Protein AF-A0A7S0B8S4-F1 (afdb_monomer_lite)

Radius of gyration: 12.9 Å; chains: 1; bounding box: 36×26×27 Å

Secondary structure (DSSP, 8-state):
-HHHHHHHHHHHHSTTGGGSHHHHHHHHHHHHHHHTTGGGS-HHHHHHHHHHHTT-GGGHHHHHHHHHHHHTTGGGS-HHHHHHHHHHHGGG-TTSTTHHHHHTT-

Structure (mmCIF, N/CA/C/O backbone):
data_AF-A0A7S0B8S4-F1
#
_entry.id   AF-A0A7S0B8S4-F1
#
loop_
_atom_site.group_PDB
_atom_site.id
_atom_site.type_symbol
_atom_site.label_atom_id
_atom_site.label_alt_id
_atom_site.label_comp_id
_atom_site.label_asym_id
_atom_site.label_entity_id
_atom_site.label_seq_id
_atom_site.pdbx_PDB_ins_code
_atom_site.Cartn_x
_atom_site.Cartn_y
_atom_site.Cartn_z
_atom_site.occupancy
_atom_site.B_iso_or_equiv
_atom_site.auth_seq_id
_atom_site.auth_comp_id
_atom_site.auth_asym_id
_atom_site.auth_atom_id
_atom_site.pdbx_PDB_model_num
ATOM 1 N N . PRO A 1 1 ? 8.807 1.846 10.820 1.00 64.31 1 PRO A N 1
ATOM 2 C CA . PRO A 1 1 ? 8.413 1.213 9.529 1.00 64.31 1 PRO A CA 1
ATOM 3 C C . PRO A 1 1 ? 7.483 2.125 8.722 1.00 64.31 1 PRO A C 1
ATOM 5 O O . PRO A 1 1 ? 7.767 2.390 7.561 1.00 64.31 1 PRO A O 1
ATOM 8 N N . ALA A 1 2 ? 6.438 2.661 9.365 1.00 65.81 2 ALA A N 1
ATOM 9 C CA . ALA A 1 2 ? 5.461 3.557 8.747 1.00 65.81 2 ALA A CA 1
ATOM 10 C C . ALA A 1 2 ? 6.065 4.816 8.110 1.00 65.81 2 ALA A C 1
ATOM 12 O O . ALA A 1 2 ? 5.736 5.147 6.978 1.00 65.81 2 ALA A O 1
ATOM 13 N N . GLU A 1 3 ? 6.997 5.487 8.784 1.00 70.88 3 GLU A N 1
ATOM 14 C CA . GLU A 1 3 ? 7.618 6.714 8.267 1.00 70.88 3 GLU A CA 1
ATOM 15 C C . GLU A 1 3 ? 8.449 6.474 6.997 1.00 70.88 3 GLU A C 1
ATOM 17 O O . GLU A 1 3 ? 8.381 7.240 6.040 1.00 70.88 3 GLU A O 1
ATOM 22 N N . VAL A 1 4 ? 9.150 5.340 6.930 1.00 70.69 4 VAL A N 1
ATOM 23 C CA . VAL A 1 4 ? 9.927 4.955 5.744 1.00 70.69 4 VAL A CA 1
ATOM 24 C C . VAL A 1 4 ? 9.012 4.500 4.602 1.00 70.69 4 VAL A C 1
ATOM 26 O O . VAL A 1 4 ? 9.278 4.816 3.446 1.00 70.69 4 VAL A O 1
ATOM 29 N N . ALA A 1 5 ? 7.897 3.831 4.904 1.00 70.12 5 ALA A N 1
ATOM 30 C CA . ALA A 1 5 ? 6.892 3.492 3.899 1.00 70.12 5 ALA A CA 1
ATOM 31 C C . ALA A 1 5 ? 6.178 4.745 3.353 1.00 70.12 5 ALA A C 1
ATOM 33 O O . ALA A 1 5 ? 5.916 4.828 2.157 1.00 70.12 5 ALA A O 1
ATOM 34 N N . ARG A 1 6 ? 5.953 5.765 4.196 1.00 71.50 6 ARG A N 1
ATOM 35 C CA . ARG A 1 6 ? 5.456 7.090 3.785 1.00 71.50 6 ARG A CA 1
ATOM 36 C C . ARG A 1 6 ? 6.457 7.847 2.916 1.00 71.50 6 ARG A C 1
ATOM 38 O O . ARG A 1 6 ? 6.062 8.461 1.931 1.00 71.50 6 ARG A O 1
ATOM 45 N N . LEU A 1 7 ? 7.748 7.781 3.235 1.00 76.62 7 LEU A N 1
ATOM 46 C CA . LEU A 1 7 ? 8.794 8.309 2.357 1.00 76.62 7 LEU A CA 1
ATOM 47 C C . LEU A 1 7 ? 8.787 7.591 1.006 1.00 76.62 7 LEU A C 1
ATOM 49 O O . LEU A 1 7 ? 8.827 8.247 -0.030 1.00 76.62 7 LEU A O 1
ATOM 53 N N . LEU A 1 8 ? 8.653 6.263 0.998 1.00 75.94 8 LEU A N 1
ATOM 54 C CA . LEU A 1 8 ? 8.559 5.495 -0.241 1.00 75.94 8 LEU A CA 1
ATOM 55 C C . LEU A 1 8 ? 7.344 5.892 -1.082 1.00 75.94 8 LEU A C 1
ATOM 57 O O . LEU A 1 8 ? 7.450 6.069 -2.289 1.00 75.94 8 LEU A O 1
ATOM 61 N N . ALA A 1 9 ? 6.207 6.069 -0.421 1.00 73.12 9 ALA A N 1
ATOM 62 C CA . ALA A 1 9 ? 4.967 6.571 -0.990 1.00 73.12 9 ALA A CA 1
ATOM 63 C C . ALA A 1 9 ? 5.127 7.963 -1.618 1.00 73.12 9 ALA A C 1
ATOM 65 O O . ALA A 1 9 ? 4.661 8.206 -2.729 1.00 73.12 9 ALA A O 1
ATOM 66 N N . LEU A 1 10 ? 5.813 8.881 -0.934 1.00 78.00 10 LEU A N 1
ATOM 67 C CA . LEU A 1 10 ? 6.108 10.212 -1.467 1.00 78.00 10 LEU A CA 1
ATOM 68 C C . LEU A 1 10 ? 7.017 10.129 -2.696 1.00 78.00 10 LEU A C 1
ATOM 70 O O . LEU A 1 10 ? 6.762 10.797 -3.696 1.00 78.00 10 LEU A O 1
ATOM 74 N N . VAL A 1 11 ? 8.028 9.258 -2.660 1.00 8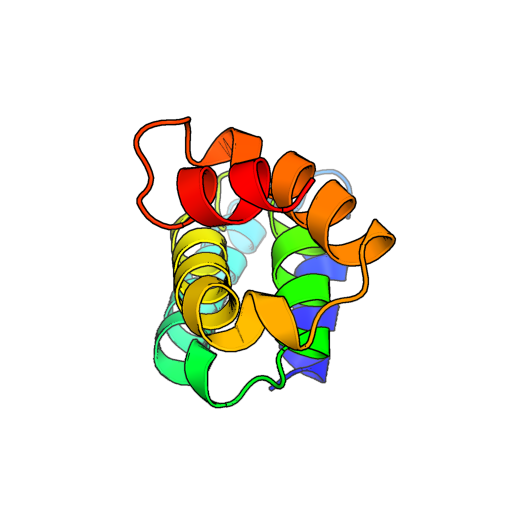0.75 11 VAL A N 1
ATOM 75 C CA . VAL A 1 11 ? 8.898 9.009 -3.814 1.00 80.75 11 VAL A CA 1
ATOM 76 C C . VAL A 1 11 ? 8.103 8.384 -4.967 1.00 80.75 11 VAL A C 1
ATOM 78 O O . VAL A 1 11 ? 8.288 8.799 -6.107 1.00 80.75 11 VAL A O 1
ATOM 81 N N . ALA A 1 12 ? 7.169 7.465 -4.701 1.00 73.75 12 ALA A N 1
ATOM 82 C CA . ALA A 1 12 ? 6.302 6.849 -5.715 1.00 73.75 12 ALA A CA 1
ATOM 83 C C . ALA A 1 12 ? 5.410 7.867 -6.434 1.00 73.75 12 ALA A C 1
ATOM 85 O O . ALA A 1 12 ? 5.176 7.731 -7.632 1.00 73.75 12 ALA A O 1
ATOM 86 N N . LYS A 1 13 ? 4.974 8.912 -5.725 1.00 75.44 13 LYS A N 1
ATOM 87 C CA . LYS A 1 13 ? 4.170 10.010 -6.280 1.00 75.44 13 LYS A CA 1
ATOM 88 C C . LYS A 1 13 ? 4.997 11.044 -7.048 1.00 75.44 13 LYS A C 1
ATOM 90 O O . LYS A 1 13 ? 4.423 11.886 -7.735 1.00 75.44 13 LYS A O 1
ATOM 95 N N . SER A 1 14 ? 6.326 11.011 -6.944 1.00 80.31 14 SER A N 1
ATOM 96 C CA . SER A 1 14 ? 7.172 11.976 -7.644 1.00 80.31 14 SER A CA 1
ATOM 97 C C . SER A 1 14 ? 7.290 11.654 -9.148 1.00 80.31 14 SER A C 1
ATOM 99 O O . SER A 1 14 ? 7.453 10.486 -9.525 1.00 80.31 14 SER A O 1
ATOM 101 N N . PRO A 1 15 ? 7.222 12.664 -10.039 1.00 74.81 15 PRO A N 1
ATOM 102 C CA . PRO A 1 15 ? 7.294 12.441 -11.479 1.00 74.81 15 PRO A CA 1
ATOM 103 C C . PRO A 1 15 ? 8.597 11.747 -11.890 1.00 74.81 15 PRO A C 1
ATOM 105 O O . PRO A 1 15 ? 9.692 12.244 -11.646 1.00 74.81 15 PRO A O 1
ATOM 108 N N . GLY A 1 16 ? 8.481 10.593 -12.549 1.00 72.50 16 GLY A N 1
ATOM 109 C CA . GLY A 1 16 ? 9.625 9.882 -13.127 1.00 72.50 16 GLY A CA 1
ATOM 110 C C . GLY A 1 16 ? 10.424 9.003 -12.159 1.00 72.50 16 GLY A C 1
ATOM 111 O O . GLY A 1 16 ? 11.306 8.278 -12.627 1.00 72.50 16 GLY A O 1
ATOM 112 N N . ALA A 1 17 ? 10.098 8.969 -10.861 1.00 74.69 17 ALA A N 1
ATOM 113 C CA . ALA A 1 17 ? 10.791 8.098 -9.908 1.00 74.69 17 ALA A CA 1
ATOM 114 C C . ALA A 1 17 ? 10.725 6.627 -10.324 1.00 74.69 17 ALA A C 1
ATOM 116 O O . ALA A 1 17 ? 11.765 5.993 -10.484 1.00 74.69 17 ALA A O 1
ATOM 117 N N . SER A 1 18 ? 9.532 6.108 -10.618 1.00 69.88 18 SER A N 1
ATOM 118 C CA . SER A 1 18 ? 9.328 4.720 -11.063 1.00 69.88 18 SER A CA 1
ATOM 119 C C . SER A 1 18 ? 9.926 4.408 -12.443 1.00 69.88 18 SER A C 1
ATOM 121 O O . SER A 1 18 ? 10.144 3.244 -12.782 1.00 69.88 18 SER A O 1
ATOM 123 N N . LYS A 1 19 ? 10.233 5.434 -13.248 1.00 76.62 19 LYS A N 1
ATOM 124 C CA . LYS A 1 19 ? 10.807 5.280 -14.595 1.00 76.62 19 LYS A CA 1
ATOM 125 C C . LYS A 1 19 ? 12.335 5.270 -14.582 1.00 76.62 19 LYS A C 1
ATOM 127 O O . LYS A 1 19 ? 12.946 4.650 -15.450 1.00 76.62 19 LYS A O 1
ATOM 132 N N . SER A 1 20 ? 12.949 5.917 -13.595 1.00 82.38 20 SER A N 1
ATOM 133 C CA . SER A 1 20 ? 14.402 5.933 -13.427 1.00 82.38 20 SER A CA 1
ATOM 134 C C . SER A 1 20 ? 14.935 4.574 -12.951 1.00 82.38 20 SER A C 1
ATOM 136 O O . SER A 1 20 ? 14.287 3.876 -12.169 1.00 82.38 20 SER A O 1
ATOM 138 N N . LYS A 1 21 ? 16.152 4.202 -13.373 1.00 84.12 21 LYS A N 1
ATOM 139 C CA . LYS A 1 21 ? 16.828 2.981 -12.892 1.00 84.12 21 LYS A CA 1
ATOM 140 C C . LYS A 1 21 ? 16.944 2.968 -11.360 1.00 84.12 21 LYS A C 1
ATOM 142 O O . LYS A 1 21 ? 16.612 1.969 -10.730 1.00 84.12 21 LYS A O 1
ATOM 147 N N . GLY A 1 22 ? 17.351 4.097 -10.775 1.00 83.44 22 GLY A N 1
ATOM 148 C CA . GLY A 1 22 ? 17.518 4.235 -9.327 1.00 83.44 22 GLY A CA 1
ATOM 149 C C . GLY A 1 22 ? 16.208 4.095 -8.552 1.00 83.44 22 GLY A C 1
ATOM 150 O O . GLY A 1 22 ? 16.176 3.420 -7.529 1.00 83.44 22 GLY A O 1
ATOM 151 N N . GLY A 1 23 ? 15.108 4.663 -9.051 1.00 82.31 23 GLY A N 1
ATOM 152 C CA . GLY A 1 23 ? 13.809 4.502 -8.403 1.00 82.31 23 GLY A CA 1
ATOM 153 C C . GLY A 1 23 ? 13.266 3.078 -8.511 1.00 82.31 23 GLY A C 1
ATOM 154 O O . GLY A 1 23 ? 12.761 2.567 -7.519 1.00 82.31 23 GLY A O 1
ATOM 155 N N . LYS A 1 24 ? 13.452 2.381 -9.642 1.00 81.81 24 LYS A N 1
ATOM 156 C CA . LYS A 1 24 ? 13.114 0.947 -9.750 1.00 81.81 24 LYS A CA 1
ATOM 157 C C . LYS A 1 24 ? 13.875 0.096 -8.730 1.00 81.81 24 LYS A C 1
ATOM 159 O O . LYS A 1 24 ? 13.265 -0.718 -8.044 1.00 81.81 24 LYS A O 1
ATOM 164 N N . GLU A 1 25 ? 15.184 0.309 -8.590 1.00 85.88 25 GLU A N 1
ATOM 165 C CA . GLU A 1 25 ? 16.001 -0.392 -7.588 1.00 85.88 25 GLU A CA 1
ATOM 166 C C . GLU A 1 25 ? 15.574 -0.056 -6.151 1.00 85.88 25 GLU A C 1
ATOM 168 O O . GLU A 1 25 ? 15.516 -0.946 -5.299 1.00 85.88 25 GLU A O 1
ATOM 173 N N . LEU A 1 26 ? 15.235 1.209 -5.879 1.00 84.88 26 LEU A N 1
ATOM 174 C CA . LEU A 1 26 ? 14.723 1.645 -4.581 1.00 84.88 26 LEU A CA 1
ATOM 175 C C . LEU A 1 26 ? 13.389 0.967 -4.247 1.00 84.88 26 LEU A C 1
ATOM 177 O O . LEU A 1 26 ? 13.265 0.398 -3.163 1.00 84.88 26 LEU A O 1
ATOM 181 N N . PHE A 1 27 ? 12.415 0.994 -5.163 1.00 84.06 27 PHE A N 1
ATOM 182 C CA . PHE A 1 27 ? 11.113 0.354 -4.957 1.00 84.06 27 PHE A CA 1
ATOM 183 C C . PHE A 1 27 ? 11.248 -1.155 -4.792 1.00 84.06 27 PHE A C 1
ATOM 185 O O . PHE A 1 27 ? 10.603 -1.707 -3.908 1.00 84.06 27 PHE A O 1
ATOM 192 N N . ALA A 1 28 ? 12.129 -1.812 -5.550 1.00 83.62 28 ALA A N 1
ATOM 193 C CA . ALA A 1 28 ? 12.386 -3.240 -5.397 1.00 83.62 28 ALA A CA 1
ATOM 194 C C . ALA A 1 28 ? 12.935 -3.576 -3.998 1.00 83.62 28 ALA A C 1
ATOM 196 O O . ALA A 1 28 ? 12.372 -4.415 -3.292 1.00 83.62 28 ALA A O 1
ATOM 197 N N . LYS A 1 29 ? 13.991 -2.879 -3.553 1.00 85.75 29 LYS A N 1
ATOM 198 C CA . LYS A 1 29 ? 14.592 -3.107 -2.226 1.00 85.75 29 LYS A CA 1
ATOM 199 C C . LYS A 1 29 ? 13.627 -2.787 -1.092 1.00 85.75 29 LYS A C 1
ATOM 201 O O . LYS A 1 29 ? 13.548 -3.524 -0.111 1.00 85.75 29 LYS A O 1
ATOM 206 N N . ALA A 1 30 ? 12.890 -1.692 -1.218 1.00 82.44 30 ALA A N 1
ATOM 207 C CA . ALA A 1 30 ? 11.919 -1.303 -0.216 1.00 82.44 30 ALA A CA 1
ATOM 208 C C . ALA A 1 30 ? 10.742 -2.274 -0.156 1.00 82.44 30 ALA A C 1
ATOM 210 O O . ALA A 1 30 ? 10.366 -2.693 0.932 1.00 82.44 30 ALA A O 1
ATOM 211 N N . THR A 1 31 ? 10.210 -2.692 -1.303 1.00 82.69 31 THR A N 1
ATOM 212 C CA . THR A 1 31 ? 9.162 -3.713 -1.377 1.00 82.69 31 THR A CA 1
ATOM 213 C C . THR A 1 31 ? 9.607 -4.990 -0.673 1.00 82.69 31 THR A C 1
ATOM 215 O O . THR A 1 31 ? 8.880 -5.497 0.176 1.00 82.69 31 THR A O 1
ATOM 218 N N . GLN A 1 32 ? 10.836 -5.451 -0.916 1.00 83.12 32 GLN A N 1
ATOM 219 C CA . GLN A 1 32 ? 11.389 -6.623 -0.236 1.00 83.12 32 GLN A CA 1
ATOM 220 C C . GLN A 1 32 ? 11.475 -6.435 1.290 1.00 83.12 32 GLN A C 1
ATOM 222 O O . GLN A 1 32 ? 11.098 -7.330 2.047 1.00 83.12 32 GLN A O 1
ATOM 227 N N . ALA A 1 33 ? 11.928 -5.266 1.753 1.00 84.12 33 ALA A N 1
ATOM 228 C CA . ALA A 1 33 ? 12.063 -4.967 3.178 1.00 84.12 33 ALA A CA 1
ATOM 229 C C . ALA A 1 33 ? 10.712 -4.797 3.898 1.00 84.12 33 ALA A C 1
ATOM 231 O O . ALA A 1 33 ? 10.579 -5.178 5.063 1.00 84.12 33 ALA A O 1
ATOM 232 N N . PHE A 1 34 ? 9.712 -4.214 3.231 1.00 83.44 34 PHE A N 1
ATOM 233 C CA . PHE A 1 34 ? 8.412 -3.909 3.831 1.00 83.44 34 PHE A CA 1
ATOM 234 C C . PHE A 1 34 ? 7.405 -5.046 3.704 1.00 83.44 34 PHE A C 1
ATOM 236 O O . PHE A 1 34 ? 6.639 -5.246 4.643 1.00 83.44 34 PHE A O 1
ATOM 243 N N . ALA A 1 35 ? 7.434 -5.833 2.625 1.00 79.44 35 ALA A N 1
ATOM 244 C CA . ALA A 1 35 ? 6.526 -6.968 2.457 1.00 79.44 35 ALA A CA 1
ATOM 245 C C . ALA A 1 35 ? 6.693 -7.996 3.59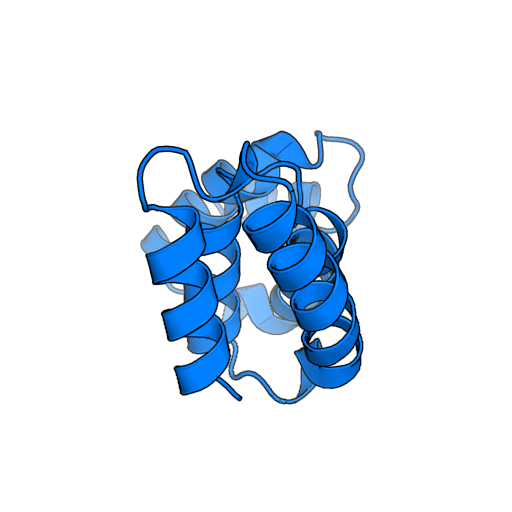0 1.00 79.44 35 ALA A C 1
ATOM 247 O O . ALA A 1 35 ? 5.713 -8.425 4.195 1.00 79.44 35 ALA A O 1
ATOM 248 N N . GLN A 1 36 ? 7.936 -8.301 3.984 1.00 83.12 36 GLN A N 1
ATOM 249 C CA . GLN A 1 36 ? 8.227 -9.197 5.117 1.00 83.12 36 GLN A CA 1
ATOM 250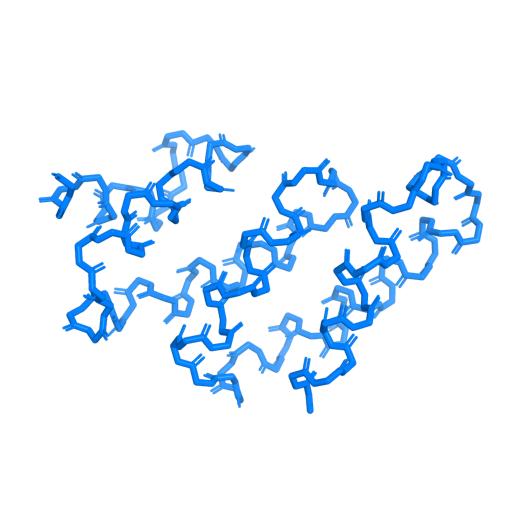 C C . GLN A 1 36 ? 7.764 -8.640 6.472 1.00 83.12 36 GLN A C 1
ATOM 252 O O . GLN A 1 36 ? 7.596 -9.380 7.442 1.00 83.12 36 GLN A O 1
ATOM 257 N N . ARG A 1 37 ? 7.560 -7.325 6.541 1.00 85.00 37 ARG A N 1
ATOM 258 C CA . ARG A 1 37 ? 7.197 -6.584 7.749 1.00 85.00 37 ARG A CA 1
ATOM 259 C C . ARG A 1 37 ? 5.769 -6.061 7.707 1.00 85.00 37 ARG A C 1
ATOM 261 O O . ARG A 1 37 ? 5.404 -5.262 8.558 1.00 85.00 37 ARG A O 1
ATOM 268 N N . ALA A 1 38 ? 4.946 -6.528 6.768 1.00 82.75 38 ALA A N 1
ATOM 269 C CA . ALA A 1 38 ? 3.561 -6.091 6.609 1.00 82.75 38 ALA A CA 1
ATOM 270 C C . ALA A 1 38 ? 2.737 -6.211 7.901 1.00 82.75 38 ALA A C 1
ATOM 272 O O . ALA A 1 38 ? 1.906 -5.360 8.203 1.00 82.75 38 ALA A O 1
ATOM 273 N N . ARG A 1 39 ? 3.021 -7.233 8.716 1.00 85.38 39 ARG A N 1
ATOM 274 C CA . ARG A 1 39 ? 2.391 -7.437 10.028 1.00 85.38 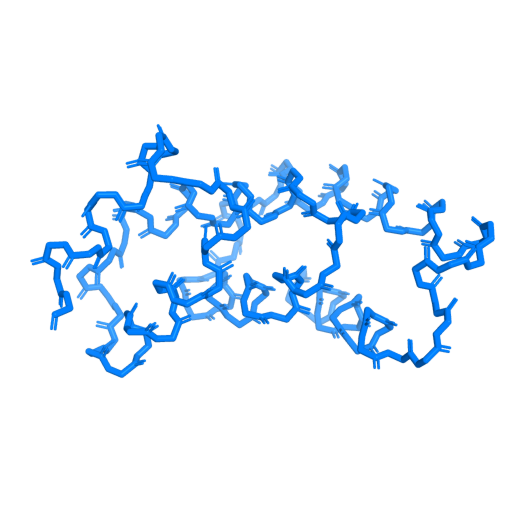39 ARG A CA 1
ATOM 275 C C . ARG A 1 39 ? 2.731 -6.370 11.073 1.00 85.38 39 ARG A C 1
ATOM 277 O O . ARG A 1 39 ? 1.952 -6.195 12.000 1.00 85.38 39 ARG A O 1
ATOM 284 N N . ASP A 1 40 ? 3.860 -5.678 10.921 1.00 88.88 40 ASP A N 1
ATOM 285 C CA . ASP A 1 40 ? 4.321 -4.642 11.853 1.00 88.88 40 ASP A CA 1
ATOM 286 C C . ASP A 1 40 ? 3.546 -3.325 11.667 1.00 88.88 40 ASP A C 1
ATOM 288 O O . ASP A 1 40 ? 3.681 -2.415 12.482 1.00 88.88 40 ASP A O 1
ATOM 292 N N . PHE A 1 41 ? 2.775 -3.196 10.582 1.00 86.12 41 PHE A N 1
ATOM 293 C CA . PHE A 1 41 ? 1.941 -2.029 10.322 1.00 86.12 41 PHE A CA 1
ATOM 294 C C . PHE A 1 41 ? 0.591 -2.181 11.025 1.00 86.12 41 PHE A C 1
ATOM 296 O O . PHE A 1 41 ? -0.058 -3.235 10.962 1.00 86.12 41 PHE A O 1
ATOM 303 N N . SER A 1 42 ? 0.139 -1.101 11.665 1.00 88.88 42 SER A N 1
ATOM 304 C CA . SER A 1 42 ? -1.263 -0.996 12.070 1.00 88.88 42 SER A CA 1
ATOM 305 C C . SER A 1 42 ? -2.172 -1.007 10.830 1.00 88.88 42 SER A C 1
ATOM 307 O O . SER A 1 42 ? -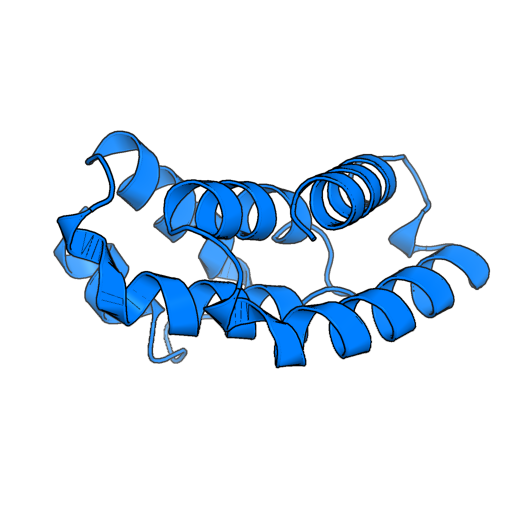1.723 -0.630 9.744 1.00 88.88 42 SER A O 1
ATOM 309 N N . PRO A 1 43 ? -3.456 -1.391 10.948 1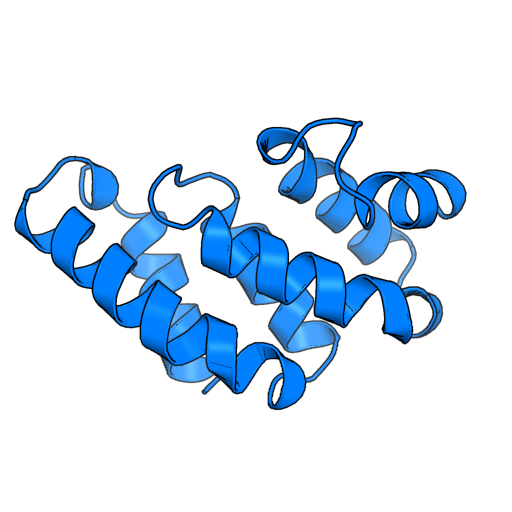.00 89.19 43 PRO A N 1
ATOM 310 C CA . PRO A 1 43 ? -4.372 -1.396 9.804 1.00 89.19 43 PRO A CA 1
ATOM 311 C C . PRO A 1 43 ? -4.466 -0.035 9.108 1.00 89.19 43 PRO A C 1
ATOM 313 O O . PRO A 1 43 ? -4.448 0.044 7.885 1.00 89.19 43 PRO A O 1
ATOM 316 N N . LYS A 1 44 ? -4.460 1.060 9.876 1.00 87.19 44 LYS A N 1
ATOM 317 C CA . LYS A 1 44 ? -4.451 2.413 9.309 1.00 87.19 44 LYS A CA 1
ATOM 318 C C . LYS A 1 44 ? -3.187 2.687 8.489 1.00 87.19 44 LYS A C 1
ATOM 320 O O . LYS A 1 44 ? -3.281 3.196 7.379 1.00 87.19 44 LYS A O 1
ATOM 325 N N . GLU A 1 45 ? -2.012 2.339 9.011 1.00 87.38 45 GLU A N 1
ATOM 326 C CA . GLU A 1 45 ? -0.751 2.545 8.291 1.00 87.38 45 GLU A CA 1
ATOM 327 C C . GLU A 1 45 ? -0.641 1.640 7.060 1.00 87.38 45 GLU A C 1
ATOM 329 O O . GLU A 1 45 ? -0.165 2.092 6.024 1.00 87.38 45 GLU A O 1
ATOM 334 N N . ALA A 1 46 ? -1.101 0.389 7.148 1.00 89.19 46 ALA A N 1
ATOM 335 C CA . ALA A 1 46 ? -1.142 -0.522 6.008 1.00 89.19 46 ALA A CA 1
ATOM 336 C C . ALA A 1 46 ? -2.051 0.019 4.894 1.00 89.19 46 ALA A C 1
ATOM 338 O O . ALA A 1 46 ? -1.671 -0.022 3.724 1.00 89.19 46 ALA A O 1
ATOM 339 N N . ASN A 1 47 ? -3.204 0.593 5.256 1.00 89.94 47 ASN A N 1
ATOM 340 C CA . ASN A 1 47 ? -4.103 1.246 4.311 1.00 89.94 47 ASN A CA 1
ATOM 341 C C . ASN A 1 47 ? -3.438 2.461 3.646 1.00 89.94 47 ASN A C 1
ATOM 343 O O . ASN A 1 47 ? -3.388 2.540 2.423 1.00 89.94 47 ASN A O 1
ATOM 347 N N . ASP A 1 48 ? -2.840 3.368 4.427 1.00 87.62 48 ASP A N 1
ATOM 348 C CA . ASP A 1 48 ? -2.133 4.546 3.895 1.00 87.62 48 ASP A CA 1
ATOM 349 C C . ASP A 1 48 ? -1.009 4.160 2.911 1.00 87.62 48 ASP A C 1
ATOM 351 O O . ASP A 1 48 ? -0.787 4.837 1.898 1.00 87.62 48 ASP A O 1
ATOM 355 N N . VAL A 1 49 ? -0.287 3.072 3.206 1.00 87.12 49 VAL A N 1
ATOM 356 C CA . VAL A 1 49 ? 0.770 2.540 2.339 1.00 87.12 49 VAL A CA 1
ATOM 357 C C . VAL A 1 49 ? 0.176 1.956 1.063 1.00 87.12 49 VAL A C 1
ATOM 359 O O . VAL A 1 49 ? 0.626 2.351 -0.010 1.00 87.12 49 VAL A O 1
ATOM 362 N N . ALA A 1 50 ? -0.846 1.096 1.154 1.00 89.88 50 ALA A N 1
ATOM 363 C CA . ALA A 1 50 ? -1.528 0.513 -0.006 1.00 89.88 50 ALA A CA 1
ATOM 364 C C . ALA A 1 50 ? -2.022 1.599 -0.977 1.00 89.88 50 ALA A C 1
ATOM 366 O O . ALA A 1 50 ? -1.667 1.584 -2.155 1.00 89.88 50 ALA A O 1
ATOM 367 N N . LEU A 1 51 ? -2.726 2.610 -0.456 1.00 88.00 51 LEU A N 1
ATOM 368 C CA . LEU A 1 51 ? -3.215 3.762 -1.226 1.00 88.00 51 LEU A CA 1
ATOM 369 C C . LEU A 1 51 ? -2.098 4.539 -1.924 1.00 88.00 51 LEU A C 1
ATOM 371 O O . LEU A 1 51 ? -2.298 5.144 -2.973 1.00 88.00 51 LEU A O 1
ATOM 375 N N . SER A 1 52 ? -0.920 4.594 -1.312 1.00 84.94 52 SER A N 1
ATOM 376 C CA . SER A 1 52 ? 0.171 5.402 -1.840 1.00 84.94 52 SER A CA 1
ATOM 377 C C . SER A 1 52 ? 1.039 4.681 -2.859 1.00 84.94 52 SER A C 1
ATOM 379 O O . SER A 1 52 ? 1.737 5.348 -3.622 1.00 84.94 52 SER A O 1
ATOM 381 N N . VAL A 1 53 ? 1.034 3.349 -2.845 1.00 85.31 53 VAL A N 1
ATOM 382 C CA . VAL A 1 53 ? 1.836 2.529 -3.757 1.00 85.31 53 VAL A CA 1
ATOM 383 C C . VAL A 1 53 ? 1.017 1.924 -4.896 1.00 85.31 53 VAL A C 1
ATOM 385 O O . VAL A 1 53 ? 1.618 1.460 -5.860 1.00 85.31 53 VAL A O 1
ATOM 388 N N . SER A 1 54 ? -0.317 1.977 -4.828 1.00 87.06 54 SER A N 1
ATOM 389 C CA . SER A 1 54 ? -1.230 1.442 -5.849 1.00 87.06 54 SER A CA 1
ATOM 390 C C . SER A 1 54 ? -1.003 2.008 -7.250 1.00 87.06 54 SER A C 1
ATOM 392 O O . SER A 1 54 ? -1.160 1.303 -8.239 1.00 87.06 54 SER A O 1
ATOM 394 N N . SER A 1 55 ? -0.563 3.260 -7.359 1.00 79.75 55 SER A N 1
ATOM 395 C CA . SER A 1 55 ? -0.281 3.906 -8.644 1.00 79.75 55 SER A CA 1
ATOM 396 C C . SER A 1 55 ? 1.074 3.532 -9.259 1.00 79.75 55 SER A C 1
ATOM 398 O O . SER A 1 55 ? 1.412 4.023 -10.337 1.00 79.75 55 SER A O 1
ATOM 400 N N . ASN A 1 56 ? 1.877 2.695 -8.593 1.00 79.44 56 ASN A N 1
ATOM 401 C CA . ASN A 1 56 ? 3.222 2.341 -9.032 1.00 79.44 56 ASN A CA 1
ATOM 402 C C . ASN A 1 56 ? 3.372 0.827 -9.218 1.00 79.44 56 ASN A C 1
ATOM 404 O O . ASN A 1 56 ? 3.484 0.074 -8.253 1.00 79.44 56 ASN A O 1
ATOM 408 N N . GLU A 1 57 ? 3.483 0.404 -10.476 1.00 75.81 57 GLU A N 1
ATOM 409 C CA . GLU A 1 57 ? 3.659 -0.999 -10.880 1.00 75.81 57 GLU A CA 1
ATOM 410 C C . GLU A 1 57 ? 4.858 -1.681 -10.193 1.00 75.81 57 GLU A C 1
ATOM 412 O O . GLU A 1 57 ? 4.822 -2.873 -9.898 1.00 75.81 57 GLU A O 1
ATOM 417 N N . GLY A 1 58 ? 5.914 -0.923 -9.868 1.00 77.44 58 GLY A N 1
ATOM 418 C CA . GLY A 1 58 ? 7.101 -1.446 -9.182 1.00 77.44 58 GLY A CA 1
ATOM 419 C C . GLY A 1 58 ? 6.872 -1.847 -7.719 1.00 77.44 58 GLY A C 1
ATOM 420 O O . GLY A 1 58 ? 7.755 -2.453 -7.113 1.00 77.44 58 GLY A O 1
ATOM 421 N N . CYS A 1 59 ? 5.712 -1.513 -7.152 1.00 83.38 59 CYS A N 1
ATOM 422 C CA . CYS A 1 59 ? 5.343 -1.804 -5.771 1.00 83.38 59 CYS A CA 1
ATOM 423 C C . CYS A 1 59 ? 4.279 -2.907 -5.643 1.00 83.38 59 CYS A C 1
ATOM 425 O O . CYS A 1 59 ? 3.753 -3.090 -4.547 1.00 83.38 59 CYS A O 1
ATOM 427 N N . GLY A 1 60 ? 3.972 -3.651 -6.714 1.00 85.25 60 GLY A N 1
ATOM 428 C CA . GLY A 1 60 ? 2.963 -4.723 -6.706 1.00 85.25 60 GLY A CA 1
ATOM 429 C C . GLY A 1 60 ? 3.064 -5.675 -5.503 1.00 85.25 60 GLY A C 1
ATOM 430 O O . GLY A 1 60 ? 2.113 -5.758 -4.731 1.00 85.25 60 GLY A O 1
ATOM 431 N N . PRO A 1 61 ? 4.231 -6.285 -5.216 1.00 85.94 61 PRO A N 1
ATOM 432 C CA . PRO A 1 61 ? 4.353 -7.200 -4.077 1.00 85.94 61 PRO A CA 1
ATOM 433 C C . PRO A 1 61 ? 4.170 -6.522 -2.708 1.00 85.94 61 PRO A C 1
ATOM 435 O O . PRO A 1 61 ? 3.780 -7.162 -1.732 1.00 85.94 61 PRO A O 1
ATOM 438 N N . LEU A 1 62 ? 4.451 -5.217 -2.604 1.00 86.69 62 LEU A N 1
ATOM 439 C CA . LEU A 1 62 ? 4.183 -4.453 -1.385 1.00 86.69 62 LEU A CA 1
ATOM 440 C C . LEU A 1 62 ? 2.680 -4.203 -1.233 1.00 86.69 62 LEU A C 1
ATOM 442 O O . LEU A 1 62 ? 2.153 -4.343 -0.130 1.00 86.69 62 LEU A O 1
ATOM 446 N N . LEU A 1 63 ? 1.998 -3.869 -2.332 1.00 89.25 63 LEU A N 1
ATOM 447 C CA . LEU A 1 63 ? 0.547 -3.714 -2.373 1.00 89.25 63 LEU A CA 1
ATOM 448 C C . LEU A 1 63 ? -0.156 -5.018 -1.971 1.00 89.25 63 LEU A C 1
ATOM 450 O O . LEU A 1 63 ? -1.004 -4.985 -1.085 1.00 89.25 63 LEU A O 1
ATOM 454 N N . GLU A 1 64 ? 0.258 -6.161 -2.523 1.00 90.00 64 GLU A N 1
ATOM 455 C CA . GLU A 1 64 ? -0.261 -7.494 -2.165 1.00 90.00 64 GLU A CA 1
ATOM 456 C C . GLU A 1 64 ? -0.071 -7.811 -0.675 1.00 90.00 64 GLU A C 1
ATOM 458 O O . GLU A 1 64 ? -0.986 -8.297 -0.000 1.00 90.00 64 GLU A O 1
ATOM 463 N N . ALA A 1 65 ? 1.105 -7.495 -0.122 1.00 89.38 65 ALA A N 1
ATOM 464 C CA . ALA A 1 65 ? 1.396 -7.720 1.290 1.00 89.38 65 ALA A CA 1
ATOM 465 C C . ALA A 1 65 ? 0.533 -6.838 2.210 1.00 89.38 65 ALA A C 1
ATOM 467 O O . ALA A 1 65 ? 0.052 -7.313 3.244 1.00 89.38 65 ALA A O 1
ATOM 468 N N . MET A 1 66 ? 0.303 -5.570 1.842 1.00 90.31 66 MET A N 1
ATOM 469 C CA . MET A 1 66 ? -0.623 -4.695 2.572 1.00 90.31 66 MET A CA 1
ATOM 470 C C . MET A 1 66 ? -2.069 -5.189 2.440 1.00 90.31 66 MET A C 1
ATOM 472 O O . MET A 1 66 ? -2.774 -5.254 3.443 1.00 90.31 66 MET A O 1
ATOM 476 N N . ALA A 1 67 ? -2.496 -5.601 1.245 1.00 90.62 67 ALA A N 1
ATOM 477 C CA . ALA A 1 67 ? -3.836 -6.124 0.991 1.00 90.62 67 ALA A CA 1
ATOM 478 C C . ALA A 1 67 ? -4.129 -7.360 1.853 1.00 90.62 67 ALA A C 1
ATOM 480 O O . ALA A 1 67 ? -5.109 -7.389 2.593 1.00 90.62 67 ALA A O 1
ATOM 481 N N . SER A 1 68 ? -3.208 -8.328 1.859 1.00 90.12 68 SER A N 1
ATOM 482 C CA . SER A 1 68 ? -3.296 -9.548 2.676 1.00 90.12 68 SER A CA 1
ATOM 483 C C . SER A 1 68 ? -3.331 -9.248 4.179 1.00 90.12 68 SER A C 1
ATOM 485 O O . SER A 1 68 ? -3.972 -9.948 4.967 1.00 90.12 68 SER A O 1
ATOM 487 N N . ARG A 1 69 ? -2.622 -8.198 4.613 1.00 89.81 69 ARG A N 1
ATOM 488 C CA . ARG A 1 69 ? -2.644 -7.728 6.003 1.00 89.81 69 ARG A CA 1
ATOM 489 C C . ARG A 1 69 ? -3.987 -7.092 6.365 1.00 89.81 69 ARG A C 1
ATOM 491 O O . ARG A 1 69 ? -4.450 -7.295 7.491 1.00 89.81 69 ARG A O 1
ATOM 498 N N . LEU A 1 70 ? -4.561 -6.309 5.454 1.00 90.12 70 LEU A N 1
ATOM 499 C CA . LEU A 1 70 ? -5.811 -5.577 5.646 1.00 90.12 70 LEU A CA 1
ATOM 500 C C . LEU A 1 70 ? -7.031 -6.487 5.577 1.00 90.12 70 LEU A C 1
ATOM 502 O O . LEU A 1 70 ? -7.951 -6.271 6.355 1.00 90.12 70 LEU A O 1
ATOM 506 N N . GLU A 1 71 ? -6.999 -7.542 4.760 1.00 89.38 71 GLU A N 1
ATOM 507 C CA . GLU A 1 71 ? -8.052 -8.565 4.664 1.00 89.38 71 GLU A CA 1
ATOM 508 C C . GLU A 1 71 ? -8.461 -9.101 6.049 1.00 89.38 71 GLU A C 1
ATOM 510 O O . GLU A 1 71 ? -9.641 -9.256 6.357 1.00 89.38 71 GLU A O 1
ATOM 515 N N . ARG A 1 72 ? -7.484 -9.291 6.944 1.00 86.88 72 ARG A N 1
ATOM 516 C CA . ARG A 1 72 ? -7.710 -9.797 8.310 1.00 86.88 72 ARG A CA 1
ATOM 517 C C . ARG A 1 72 ? -8.240 -8.754 9.295 1.00 86.88 72 ARG A C 1
ATOM 519 O O . ARG A 1 72 ? -8.638 -9.121 10.395 1.00 86.88 72 ARG A O 1
ATOM 526 N N . CYS A 1 73 ? -8.216 -7.475 8.927 1.00 88.25 73 CYS A N 1
ATOM 527 C CA . CYS A 1 73 ? -8.561 -6.342 9.789 1.00 88.25 73 CYS A CA 1
ATOM 528 C C . CYS A 1 73 ? -9.535 -5.367 9.115 1.00 88.25 73 CYS A C 1
ATOM 530 O O . CYS A 1 73 ? -9.608 -4.203 9.504 1.00 88.25 73 CYS A O 1
ATOM 532 N N . LEU A 1 74 ? -10.311 -5.821 8.125 1.00 85.75 74 LEU A N 1
ATOM 533 C CA . LEU A 1 74 ? -11.275 -4.968 7.419 1.00 85.75 74 LEU A CA 1
ATOM 534 C C . LEU A 1 74 ? -12.341 -4.379 8.351 1.00 85.75 74 LEU A C 1
ATOM 536 O O . LEU A 1 74 ? -12.829 -3.284 8.108 1.00 85.75 74 LEU A O 1
ATOM 540 N N . SER A 1 75 ? -12.679 -5.065 9.447 1.00 87.50 75 SER A N 1
ATOM 541 C CA . SER A 1 75 ? -13.601 -4.548 10.468 1.00 87.50 75 SER A CA 1
ATOM 542 C C . SER A 1 75 ? -13.062 -3.348 11.248 1.00 87.50 75 SER A C 1
ATOM 544 O O . SER A 1 75 ? -13.835 -2.671 11.916 1.00 87.50 75 SER A O 1
ATOM 546 N N . GLU A 1 76 ? -11.752 -3.104 11.203 1.00 88.50 76 GLU A N 1
ATOM 547 C CA . GLU A 1 76 ? -11.102 -1.976 11.877 1.00 88.50 76 GLU A CA 1
ATOM 548 C C . GLU A 1 76 ? -11.025 -0.729 10.982 1.00 88.50 76 GLU A C 1
ATOM 550 O O . GLU A 1 76 ? -10.653 0.347 11.454 1.00 88.50 76 GLU A O 1
ATOM 555 N N . LEU A 1 77 ? -11.370 -0.856 9.695 1.00 86.44 77 LEU A N 1
ATOM 556 C CA . LEU A 1 77 ? -11.387 0.251 8.745 1.00 86.44 77 LEU A CA 1
ATOM 557 C C . LEU A 1 77 ? -12.744 0.953 8.738 1.00 86.44 77 LEU A C 1
ATOM 559 O O . LEU A 1 77 ? -13.803 0.338 8.857 1.00 86.44 77 LEU A O 1
ATOM 563 N N . GLN A 1 78 ? -12.714 2.270 8.546 1.00 88.44 78 GLN A N 1
ATOM 564 C CA . GLN A 1 78 ? -13.930 3.032 8.279 1.00 88.44 78 GLN A CA 1
ATOM 565 C C . GLN A 1 78 ? -14.469 2.716 6.870 1.00 88.44 78 GLN A C 1
ATOM 567 O O . GLN A 1 78 ? -13.685 2.382 5.975 1.00 88.44 78 GLN A O 1
ATOM 572 N N . PRO A 1 79 ? -15.780 2.886 6.612 1.00 86.56 79 PRO A N 1
ATOM 573 C CA . PRO A 1 79 ? -16.358 2.643 5.286 1.00 86.56 79 PRO A CA 1
ATOM 574 C C . PRO A 1 79 ? -15.661 3.433 4.169 1.00 86.56 79 PRO A C 1
ATOM 576 O O . PRO A 1 79 ? -15.323 2.884 3.126 1.00 86.56 79 PRO A O 1
ATOM 579 N N . SER A 1 80 ? -15.327 4.703 4.423 1.00 87.75 80 SER A N 1
ATOM 580 C CA . SER A 1 80 ? -14.579 5.545 3.480 1.00 87.75 80 SER A CA 1
ATOM 581 C C . SER A 1 80 ? -13.179 5.006 3.171 1.00 87.75 80 SER A C 1
ATOM 583 O O . SER A 1 80 ? -12.718 5.097 2.038 1.00 87.75 80 SER A O 1
ATOM 585 N N . GLN A 1 81 ? -12.500 4.420 4.159 1.00 88.75 81 GLN A N 1
ATOM 586 C CA . GLN A 1 81 ? -11.185 3.806 3.973 1.00 88.75 81 GLN A CA 1
ATOM 587 C C . GLN A 1 81 ? -11.280 2.503 3.183 1.00 88.75 81 GLN A C 1
ATOM 589 O O . GLN A 1 81 ? -10.399 2.231 2.377 1.00 88.75 81 GLN A O 1
ATOM 594 N N . THR A 1 82 ? -12.350 1.736 3.389 1.00 89.12 82 THR A N 1
ATOM 595 C CA . THR A 1 82 ? -12.611 0.483 2.666 1.00 89.12 82 THR A CA 1
ATOM 596 C C . THR A 1 82 ? -12.853 0.755 1.182 1.00 89.12 82 THR A C 1
ATOM 598 O O . THR A 1 82 ? -12.276 0.079 0.337 1.00 89.12 82 THR A O 1
ATOM 601 N N . LEU A 1 83 ? -13.604 1.812 0.863 1.00 89.50 83 LEU A N 1
ATOM 602 C CA . LEU A 1 83 ? -13.850 2.224 -0.519 1.00 89.50 83 LEU A CA 1
ATOM 603 C C . LEU A 1 83 ? -12.568 2.696 -1.223 1.00 89.50 83 LEU A C 1
ATOM 605 O O . LEU A 1 83 ? -12.292 2.292 -2.349 1.00 89.50 83 LEU A O 1
ATOM 609 N N . LEU A 1 84 ? -11.742 3.497 -0.543 1.00 89.75 84 LEU A N 1
ATOM 610 C CA . LEU A 1 84 ? -10.438 3.904 -1.079 1.00 89.75 84 LEU A CA 1
ATOM 611 C C . LEU A 1 84 ? -9.489 2.705 -1.241 1.00 89.75 84 LEU A C 1
ATOM 613 O O . LEU A 1 84 ? -8.722 2.643 -2.200 1.00 89.75 84 LEU A O 1
ATOM 617 N N . LEU A 1 85 ? -9.538 1.742 -0.317 1.00 89.94 85 LEU A N 1
ATOM 618 C CA . LEU A 1 85 ? -8.774 0.505 -0.428 1.00 89.94 85 LEU A CA 1
ATOM 619 C C . LEU A 1 85 ? -9.215 -0.300 -1.654 1.00 89.94 85 LEU A C 1
ATOM 621 O O . LEU A 1 85 ? -8.356 -0.758 -2.397 1.00 89.94 85 LEU A O 1
ATOM 625 N N . ALA A 1 86 ? -10.521 -0.427 -1.905 1.00 89.88 86 ALA A N 1
ATOM 626 C CA . ALA A 1 86 ? -11.043 -1.105 -3.090 1.00 89.88 86 ALA A CA 1
ATOM 627 C C . ALA A 1 86 ? -10.466 -0.509 -4.385 1.00 89.88 86 ALA A C 1
ATOM 629 O O . ALA A 1 86 ? -9.991 -1.248 -5.246 1.00 89.88 86 ALA A O 1
ATOM 630 N N . GLU A 1 87 ? -10.424 0.824 -4.484 1.00 89.06 87 GLU A N 1
ATOM 631 C CA . GLU A 1 87 ? -9.803 1.530 -5.611 1.00 89.06 87 GLU A CA 1
ATOM 632 C C . GLU A 1 87 ? -8.297 1.234 -5.714 1.00 89.06 87 GLU A C 1
ATOM 634 O O . GLU A 1 87 ? -7.779 0.940 -6.791 1.00 89.06 87 GLU A O 1
ATOM 639 N N . ALA A 1 88 ? -7.578 1.253 -4.591 1.00 89.31 88 ALA A N 1
ATOM 640 C CA . ALA A 1 88 ? -6.144 0.986 -4.579 1.00 89.31 88 ALA A CA 1
ATOM 641 C C . ALA A 1 88 ? -5.767 -0.463 -4.898 1.00 89.31 88 ALA A C 1
ATOM 643 O O . ALA A 1 88 ? -4.628 -0.704 -5.295 1.00 89.31 88 ALA A O 1
ATOM 644 N N . LEU A 1 89 ? -6.685 -1.416 -4.742 1.00 90.69 89 LEU A N 1
ATOM 645 C CA . LEU A 1 89 ? -6.451 -2.819 -5.076 1.00 90.69 89 LEU A CA 1
ATOM 646 C C . LEU A 1 89 ? -6.815 -3.169 -6.525 1.00 90.69 89 LEU A C 1
ATOM 648 O O . LEU A 1 89 ? -6.478 -4.265 -6.967 1.00 90.69 89 LEU A O 1
ATOM 652 N N . LEU A 1 90 ? -7.410 -2.247 -7.295 1.00 87.88 90 LEU A N 1
ATOM 653 C CA . LEU A 1 90 ? -7.702 -2.453 -8.722 1.00 87.88 90 LEU A CA 1
ATOM 654 C C . LEU A 1 90 ? -6.505 -2.982 -9.540 1.00 87.88 90 LEU A C 1
ATOM 656 O O . LEU A 1 90 ? -6.718 -3.883 -10.353 1.00 87.88 90 LEU A O 1
ATOM 660 N N . PRO A 1 91 ? -5.254 -2.513 -9.332 1.00 87.56 91 PRO A N 1
ATOM 661 C CA . PRO A 1 91 ? -4.093 -3.024 -10.063 1.00 87.56 91 PRO A CA 1
ATOM 662 C C . PRO A 1 91 ? -3.772 -4.502 -9.799 1.00 87.56 91 PRO A C 1
ATOM 664 O O . PRO A 1 91 ? -3.095 -5.115 -10.617 1.00 87.56 91 PRO A O 1
ATOM 667 N N . LEU A 1 92 ? -4.236 -5.078 -8.681 1.00 85.62 92 LEU A N 1
ATOM 668 C CA . LEU A 1 92 ? -4.049 -6.502 -8.372 1.00 85.62 92 LEU A CA 1
ATOM 669 C C . LEU A 1 92 ? -5.030 -7.407 -9.133 1.00 85.62 92 LEU A C 1
ATOM 671 O O . LEU A 1 92 ? -4.832 -8.618 -9.191 1.00 85.62 92 LEU A O 1
ATOM 675 N N . GLY A 1 93 ? -6.077 -6.826 -9.724 1.00 85.12 93 GLY A N 1
ATOM 676 C CA . GLY A 1 93 ? -7.126 -7.556 -10.423 1.00 85.12 93 GLY A CA 1
ATOM 677 C C . GLY A 1 93 ? -8.126 -8.245 -9.490 1.00 85.12 93 GLY A C 1
ATOM 678 O O . GLY A 1 93 ? -7.889 -8.457 -8.303 1.00 85.12 93 GLY A O 1
ATOM 679 N N . ILE A 1 94 ? -9.278 -8.615 -10.056 1.00 81.06 94 ILE A N 1
ATOM 680 C CA . ILE A 1 94 ? -10.407 -9.206 -9.315 1.00 81.06 94 ILE A CA 1
ATOM 681 C C . ILE A 1 94 ? -10.124 -10.611 -8.764 1.00 81.06 94 ILE A C 1
ATOM 683 O O . ILE A 1 94 ? -10.844 -11.079 -7.889 1.00 81.06 94 ILE A O 1
ATOM 687 N N . GLU A 1 95 ? -9.093 -11.286 -9.274 1.00 83.19 95 GLU A N 1
ATOM 688 C CA . GLU A 1 95 ? -8.717 -12.640 -8.849 1.00 83.19 95 GLU A CA 1
ATOM 689 C C . GLU A 1 95 ? -7.908 -12.646 -7.545 1.00 83.19 95 GLU A C 1
ATOM 691 O O . GLU A 1 95 ? -7.742 -13.696 -6.921 1.00 83.19 95 GLU A O 1
ATOM 696 N N . HIS A 1 96 ? -7.404 -11.488 -7.106 1.00 84.19 96 HIS A N 1
ATOM 697 C CA . HIS A 1 96 ? -6.625 -11.400 -5.881 1.00 84.19 96 HIS A CA 1
ATOM 698 C C . HIS A 1 96 ? -7.520 -11.625 -4.650 1.00 84.19 96 HIS A C 1
ATOM 700 O O . HIS A 1 96 ? -8.534 -10.949 -4.471 1.00 84.19 96 HIS A O 1
ATOM 706 N N . SER A 1 97 ? -7.116 -12.534 -3.753 1.00 84.31 97 SER A N 1
ATOM 707 C CA . SER A 1 97 ? -7.945 -13.012 -2.629 1.00 84.31 97 SER A CA 1
ATOM 708 C C . SER A 1 97 ? -8.468 -11.899 -1.718 1.00 84.31 97 SER A C 1
ATOM 710 O O . SER A 1 97 ? -9.582 -11.988 -1.218 1.00 84.31 97 SER A O 1
ATOM 712 N N . ALA A 1 98 ? -7.686 -10.832 -1.542 1.00 82.62 98 ALA A N 1
ATOM 713 C CA . ALA A 1 98 ? -8.059 -9.689 -0.712 1.00 82.62 98 ALA A CA 1
ATOM 714 C C . ALA A 1 98 ? -9.105 -8.749 -1.351 1.00 82.62 98 ALA A C 1
ATOM 716 O O . ALA A 1 98 ? -9.683 -7.934 -0.639 1.00 82.62 98 ALA A O 1
ATOM 717 N N . VAL A 1 99 ? -9.356 -8.826 -2.666 1.00 84.25 99 VAL A N 1
ATOM 718 C CA . VAL A 1 99 ? -10.251 -7.889 -3.374 1.00 84.25 99 VAL A CA 1
ATOM 719 C C . VAL A 1 99 ? -11.721 -8.199 -3.102 1.00 84.25 99 VAL A C 1
ATOM 721 O O . VAL A 1 99 ? -12.473 -7.289 -2.763 1.00 84.25 99 VAL A O 1
ATOM 724 N N . GLY A 1 100 ? -12.129 -9.469 -3.172 1.00 84.69 100 GLY A N 1
ATOM 725 C CA . GLY A 1 100 ? -13.514 -9.883 -2.894 1.00 84.69 100 GLY A CA 1
ATOM 726 C C . GLY A 1 100 ? -14.024 -9.419 -1.520 1.00 84.69 100 GLY A C 1
ATOM 727 O O . GLY A 1 100 ? -14.995 -8.668 -1.465 1.00 84.69 100 GLY A O 1
ATOM 728 N N . PRO A 1 101 ? -13.324 -9.744 -0.413 1.00 85.50 101 PRO A N 1
ATOM 729 C CA . PRO A 1 101 ? -13.728 -9.332 0.933 1.00 85.50 101 PRO A CA 1
ATOM 730 C C . PRO A 1 101 ? -13.799 -7.813 1.143 1.00 85.50 101 PRO A C 1
ATOM 732 O O . PRO A 1 101 ? -14.556 -7.342 1.994 1.00 85.50 101 PRO A O 1
ATOM 735 N N . VAL A 1 102 ? -12.990 -7.042 0.407 1.00 85.56 102 VAL A N 1
ATOM 736 C CA . VAL A 1 102 ? -13.012 -5.572 0.444 1.00 85.56 102 VAL A CA 1
ATOM 737 C C . VAL A 1 102 ? -14.238 -5.034 -0.293 1.00 85.56 102 VAL A C 1
ATOM 739 O O . VAL A 1 102 ? -14.903 -4.139 0.224 1.00 85.56 102 VAL A O 1
ATOM 742 N N . LEU A 1 103 ? -14.563 -5.595 -1.462 1.00 83.88 103 LEU A N 1
ATOM 743 C CA . LEU A 1 103 ? -15.732 -5.201 -2.251 1.00 83.88 103 LEU A CA 1
ATOM 744 C C . LEU A 1 103 ? -17.051 -5.552 -1.557 1.00 83.88 103 LEU A C 1
ATOM 746 O O . LEU A 1 103 ? -17.966 -4.740 -1.583 1.00 83.88 103 LEU A O 1
ATOM 750 N N . ASP A 1 104 ? -17.128 -6.690 -0.864 1.00 84.19 104 ASP A N 1
ATOM 751 C CA . ASP A 1 104 ? -18.324 -7.100 -0.106 1.00 84.19 104 ASP A CA 1
ATOM 752 C C . ASP A 1 104 ? -18.666 -6.154 1.065 1.00 84.19 104 ASP A C 1
ATOM 754 O O . ASP A 1 104 ? -19.754 -6.227 1.640 1.00 84.19 104 ASP A O 1
ATOM 758 N N . ARG A 1 105 ? -17.724 -5.288 1.463 1.00 76.69 105 ARG A N 1
ATOM 759 C CA . ARG A 1 105 ? -17.880 -4.307 2.550 1.00 76.69 105 ARG A CA 1
ATOM 760 C C . ARG A 1 105 ? -18.030 -2.863 2.067 1.00 76.69 105 ARG A C 1
ATOM 762 O O . ARG A 1 105 ? -18.174 -1.978 2.916 1.00 76.69 105 ARG A O 1
ATOM 769 N N . CYS A 1 106 ? -17.950 -2.632 0.759 1.00 68.75 106 CYS A N 1
ATOM 770 C CA . CYS A 1 106 ? -18.194 -1.333 0.133 1.00 68.75 106 CYS A CA 1
ATOM 771 C C . CYS A 1 106 ? -19.687 -1.159 -0.166 1.00 68.75 106 CYS A C 1
ATOM 773 O O . CYS A 1 106 ? -20.176 -0.026 0.037 1.00 68.75 106 CYS A O 1
#

Foldseek 3Di:
DLVVLVVLLVLLPDPCLLVDPNSLVVLQVVLVVVLVVLLVDDLVSLLVSLLSCLSHPSNVSSNLSSLVNNLVVVVVDDLVSLVSNLVSCPVVPPPRPSNVSSVVSD

Sequence (106 aa):
PAEVARLLALVAKSPGASKSKGGKELFAKATQAFAQRARDFSPKEANDVALSVSSNEGCGPLLEAMASRLERCLSELQPSQTLLLAEALLPLGIEHSAVGPVLDRC

pLDDT: mean 83.51, std 6.08, range [64.31, 90.69]

Organism: NCBI:txid73915